Protein AF-A0A961Q3A3-F1 (afdb_monomer_lite)

Structure (mmCIF, N/CA/C/O backbone):
data_AF-A0A961Q3A3-F1
#
_entry.id   AF-A0A961Q3A3-F1
#
loop_
_atom_site.group_PDB
_atom_site.id
_atom_site.type_symbol
_atom_site.label_atom_id
_atom_site.label_alt_id
_atom_site.label_comp_id
_atom_site.label_asym_id
_atom_site.label_entity_id
_atom_site.label_seq_id
_atom_site.pdbx_PDB_ins_code
_atom_site.Cartn_x
_atom_site.Cartn_y
_atom_site.Cartn_z
_atom_site.occupancy
_atom_site.B_iso_or_equiv
_atom_site.auth_seq_id
_atom_site.auth_comp_id
_atom_site.auth_asym_id
_atom_site.auth_atom_id
_atom_site.pdbx_PDB_model_num
ATOM 1 N N . MET A 1 1 ? -2.860 13.233 14.595 1.00 49.97 1 MET A N 1
ATOM 2 C CA . MET A 1 1 ? -4.069 12.895 13.816 1.00 49.97 1 MET A CA 1
ATOM 3 C C . MET A 1 1 ? -3.640 11.907 12.763 1.00 49.97 1 MET A C 1
ATOM 5 O O . MET A 1 1 ? -2.684 12.200 12.060 1.00 49.97 1 MET A O 1
ATOM 9 N N . SER A 1 2 ? -4.259 10.738 12.742 1.00 69.81 2 SER A N 1
ATOM 10 C CA . SER A 1 2 ? -3.847 9.625 11.899 1.00 69.81 2 SER A CA 1
ATOM 11 C C . SER A 1 2 ? -4.692 9.611 10.619 1.00 69.81 2 SER A C 1
ATOM 13 O O . SER A 1 2 ? -5.907 9.788 10.704 1.00 69.81 2 SER A O 1
ATOM 15 N N . GLY A 1 3 ? -4.050 9.507 9.453 1.00 86.75 3 GLY A N 1
ATOM 16 C CA . GLY A 1 3 ? -4.721 9.504 8.143 1.00 86.75 3 GLY A CA 1
ATOM 17 C C . GLY A 1 3 ? -5.464 8.189 7.860 1.00 86.75 3 GLY A C 1
ATOM 18 O O . GLY A 1 3 ? -5.433 7.287 8.695 1.00 86.75 3 GLY A O 1
ATOM 19 N N . PRO A 1 4 ? -6.134 8.038 6.705 1.00 95.06 4 PRO A N 1
ATOM 20 C CA . PRO A 1 4 ? -6.725 6.756 6.325 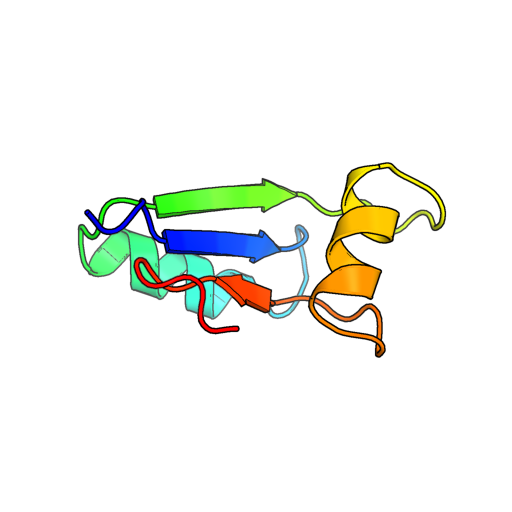1.00 95.06 4 PRO A CA 1
ATOM 21 C C . PRO A 1 4 ? -5.635 5.718 6.021 1.00 95.06 4 PRO A C 1
ATOM 23 O O . PRO A 1 4 ? -4.499 6.074 5.700 1.00 95.06 4 PRO A O 1
ATOM 26 N N . TYR A 1 5 ? -5.989 4.432 6.055 1.00 98.25 5 TYR A N 1
ATOM 27 C CA . TYR A 1 5 ? -5.108 3.377 5.546 1.00 98.25 5 TYR A CA 1
ATOM 28 C C . TYR A 1 5 ? -4.886 3.573 4.040 1.00 98.25 5 TYR A C 1
ATOM 30 O O . TYR A 1 5 ? -5.833 3.868 3.306 1.00 98.25 5 TYR A O 1
ATOM 38 N N . VAL A 1 6 ? -3.663 3.380 3.547 1.00 98.12 6 VAL A N 1
ATOM 39 C CA . VAL A 1 6 ? -3.371 3.489 2.107 1.00 98.12 6 VAL A CA 1
ATOM 40 C C . VAL A 1 6 ? -2.721 2.211 1.609 1.00 98.12 6 VAL A C 1
ATOM 42 O O . VAL A 1 6 ? -1.600 1.894 1.991 1.00 98.12 6 VAL A O 1
ATOM 45 N N . LEU A 1 7 ? -3.412 1.488 0.734 1.00 98.38 7 LEU A N 1
ATOM 46 C CA . LEU A 1 7 ? -2.918 0.255 0.137 1.00 98.38 7 LEU A CA 1
ATOM 47 C C . LEU A 1 7 ? -2.432 0.510 -1.289 1.00 98.38 7 LEU A C 1
ATOM 49 O O . LEU A 1 7 ? -3.222 0.849 -2.164 1.00 98.38 7 LEU A O 1
ATOM 53 N N . TYR A 1 8 ? -1.148 0.286 -1.540 1.00 98.25 8 TYR A N 1
ATOM 54 C CA . TYR A 1 8 ? -0.592 0.187 -2.885 1.00 98.25 8 TYR A CA 1
ATOM 55 C C . TYR A 1 8 ? -0.810 -1.231 -3.395 1.00 98.25 8 TYR A C 1
ATOM 57 O O . TYR A 1 8 ? -0.289 -2.192 -2.823 1.00 98.25 8 TYR A O 1
ATOM 65 N N . GLY A 1 9 ? -1.588 -1.358 -4.463 1.00 97.50 9 GLY A N 1
ATOM 66 C CA . GLY A 1 9 ? -1.999 -2.631 -5.040 1.00 97.50 9 GLY A CA 1
ATOM 67 C C . GLY A 1 9 ? -1.820 -2.668 -6.549 1.00 97.50 9 GLY A C 1
ATOM 68 O O . GLY A 1 9 ? -1.355 -1.712 -7.174 1.00 97.50 9 GLY A O 1
ATOM 69 N N . ARG A 1 10 ? -2.167 -3.806 -7.146 1.00 96.06 10 ARG A N 1
ATOM 70 C CA . ARG A 1 10 ? -2.258 -3.939 -8.601 1.00 96.06 10 ARG A CA 1
ATOM 71 C C . ARG A 1 10 ? -3.297 -5.001 -8.951 1.00 96.06 10 ARG A C 1
ATOM 73 O O . ARG A 1 10 ? -3.205 -6.112 -8.414 1.00 96.06 10 ARG A O 1
ATOM 80 N N . PRO A 1 11 ? -4.203 -4.734 -9.907 1.00 92.06 11 PRO A N 1
ATOM 81 C CA . PRO A 1 11 ? -5.141 -5.736 -10.391 1.00 92.06 11 PRO A CA 1
ATOM 82 C C . PRO A 1 11 ? -4.446 -7.045 -10.792 1.00 92.06 11 PRO A C 1
ATOM 84 O O . PRO A 1 11 ? -3.412 -7.041 -11.463 1.00 92.06 11 PRO A O 1
ATOM 87 N N . GLY A 1 12 ? -5.015 -8.173 -10.366 1.00 90.62 12 GLY A N 1
ATOM 88 C CA . GLY A 1 12 ? -4.484 -9.507 -10.663 1.00 90.62 12 GLY A CA 1
ATOM 89 C C . GLY A 1 12 ? -3.229 -9.899 -9.874 1.00 90.62 12 GLY A C 1
ATOM 90 O O . GLY A 1 12 ? -2.541 -10.839 -10.268 1.00 90.62 12 GLY A O 1
ATOM 91 N N . THR A 1 13 ? -2.908 -9.199 -8.781 1.00 91.81 13 THR A N 1
ATOM 92 C CA . THR A 1 13 ? -1.774 -9.528 -7.902 1.00 91.81 13 THR A CA 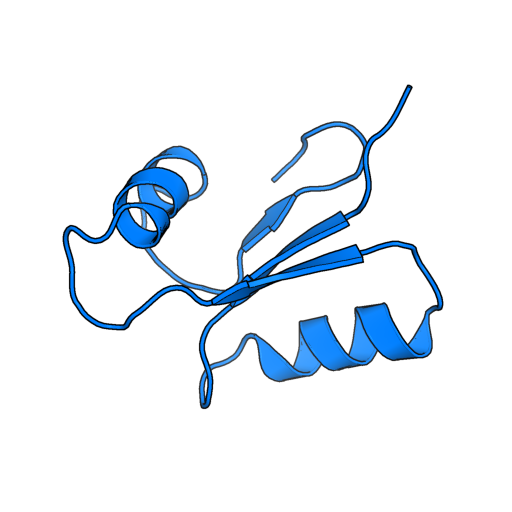1
ATOM 93 C C . THR A 1 13 ? -2.214 -9.912 -6.488 1.00 91.81 13 THR A C 1
ATOM 95 O O . THR A 1 13 ? -3.401 -9.938 -6.168 1.00 91.81 13 THR A O 1
ATOM 98 N N . GLY A 1 14 ? -1.239 -10.206 -5.622 1.00 91.38 14 GLY A N 1
ATOM 99 C CA . GLY A 1 14 ? -1.457 -10.565 -4.221 1.00 91.38 14 GLY A CA 1
ATOM 100 C C . GLY A 1 14 ? -2.015 -9.448 -3.328 1.00 91.38 14 GLY A C 1
ATOM 101 O O . GLY A 1 14 ? -2.094 -9.660 -2.123 1.00 91.38 14 GLY A O 1
ATOM 102 N N . SER A 1 15 ? -2.398 -8.282 -3.865 1.00 95.94 15 SER A N 1
ATOM 103 C CA . SER A 1 15 ? -3.073 -7.227 -3.091 1.00 95.94 15 SER A CA 1
ATOM 104 C C . SER A 1 15 ? -4.533 -7.551 -2.764 1.00 95.94 15 SER A C 1
ATOM 106 O O . SER A 1 15 ? -5.031 -7.104 -1.731 1.00 95.94 15 SER A O 1
ATOM 108 N N . ALA A 1 16 ? -5.193 -8.392 -3.569 1.00 96.12 16 ALA A N 1
ATOM 109 C CA . ALA A 1 16 ? -6.627 -8.670 -3.447 1.00 96.12 16 ALA A CA 1
ATOM 110 C C . ALA A 1 16 ? -7.090 -9.138 -2.045 1.00 96.12 16 ALA A C 1
ATOM 112 O O . ALA A 1 16 ? -8.121 -8.651 -1.577 1.00 96.12 16 ALA A O 1
ATOM 113 N N . PRO A 1 17 ? -6.367 -10.018 -1.315 1.00 97.19 17 PRO A N 1
ATOM 114 C CA . PRO A 1 17 ? -6.760 -10.389 0.046 1.00 97.19 17 PRO A CA 1
ATOM 115 C C . PRO A 1 17 ? -6.736 -9.212 1.033 1.00 97.19 17 PRO A C 1
ATOM 117 O O . PRO A 1 17 ? -7.576 -9.149 1.928 1.00 97.19 17 PRO A O 1
ATOM 120 N N . VAL A 1 18 ? -5.800 -8.269 0.869 1.00 97.69 18 VAL A N 1
ATOM 121 C CA . VAL A 1 18 ? -5.680 -7.083 1.735 1.00 97.69 18 VAL A CA 1
ATOM 122 C C . VAL A 1 18 ? -6.784 -6.074 1.416 1.00 97.69 18 VAL A C 1
ATOM 124 O O . VAL A 1 18 ? -7.397 -5.535 2.335 1.00 97.69 18 VAL A O 1
ATOM 127 N N . GLU A 1 19 ? -7.097 -5.875 0.132 1.00 97.62 19 GLU A N 1
ATOM 128 C CA . GLU A 1 19 ? -8.234 -5.056 -0.320 1.00 97.62 19 GLU A CA 1
ATOM 129 C C . GLU A 1 19 ? -9.553 -5.569 0.276 1.00 97.62 19 GLU A C 1
ATOM 131 O O . GLU A 1 19 ? -10.321 -4.803 0.859 1.00 97.62 19 GLU A O 1
ATOM 136 N N . ALA A 1 20 ? -9.782 -6.886 0.210 1.00 97.38 20 ALA A N 1
ATOM 137 C CA . ALA A 1 20 ? -10.965 -7.513 0.789 1.00 97.38 20 ALA A CA 1
ATOM 138 C C . ALA A 1 20 ? -11.025 -7.332 2.313 1.00 97.38 20 ALA A C 1
ATOM 140 O O . ALA A 1 20 ? -12.087 -7.018 2.849 1.00 97.38 20 ALA A O 1
ATOM 141 N N . ALA A 1 21 ? -9.902 -7.505 3.018 1.00 98.12 21 ALA A N 1
ATOM 142 C CA . ALA A 1 21 ? -9.841 -7.317 4.466 1.00 98.12 21 ALA A CA 1
ATOM 143 C C . ALA A 1 21 ? -10.177 -5.875 4.877 1.00 98.12 21 ALA A C 1
ATOM 145 O O . ALA A 1 21 ? -10.994 -5.675 5.777 1.00 98.12 21 ALA A O 1
ATOM 146 N N . LEU A 1 22 ? -9.611 -4.876 4.190 1.00 97.81 22 LEU A N 1
ATOM 147 C CA . LEU A 1 22 ? -9.918 -3.464 4.431 1.00 97.81 22 LEU A CA 1
ATOM 148 C C . LEU A 1 22 ? -11.398 -3.168 4.180 1.00 97.81 22 LEU A C 1
ATOM 150 O O . LEU A 1 22 ? -12.054 -2.574 5.037 1.00 97.81 22 LEU A O 1
ATOM 154 N N . PHE A 1 23 ? -11.953 -3.658 3.072 1.00 97.69 23 PHE A N 1
ATOM 155 C CA . PHE A 1 23 ? -13.369 -3.483 2.759 1.00 97.69 23 PHE A CA 1
ATOM 156 C C . PHE A 1 23 ? -14.284 -4.115 3.819 1.00 97.69 23 PHE A C 1
ATOM 158 O O . PHE A 1 23 ? -15.177 -3.450 4.339 1.00 97.69 23 PHE A O 1
ATOM 165 N N . MET A 1 24 ? -14.034 -5.373 4.195 1.00 98.44 24 MET A N 1
ATOM 166 C CA . MET A 1 24 ? -14.826 -6.083 5.209 1.00 98.44 24 MET A CA 1
ATOM 167 C C . MET A 1 24 ? -14.708 -5.461 6.604 1.00 98.44 24 MET A C 1
ATOM 169 O O . MET A 1 24 ? -15.647 -5.548 7.391 1.00 98.44 24 MET A O 1
ATOM 173 N N . SER A 1 25 ? -13.570 -4.840 6.921 1.00 97.81 25 SER A N 1
ATOM 174 C CA . SER A 1 25 ? -13.346 -4.200 8.221 1.00 97.81 25 SER A CA 1
ATOM 175 C C . SER A 1 25 ? -14.126 -2.894 8.410 1.00 97.81 25 SER A C 1
ATOM 177 O O . SER A 1 25 ? -14.291 -2.448 9.544 1.00 97.81 25 SER A O 1
ATOM 179 N N . GLY A 1 26 ? -14.571 -2.256 7.321 1.00 96.56 26 GLY A N 1
ATOM 180 C CA . GLY A 1 26 ? -15.191 -0.929 7.362 1.00 96.56 26 GLY A CA 1
ATOM 181 C C . GLY A 1 26 ? -14.238 0.208 7.758 1.00 96.56 26 GLY A C 1
ATOM 182 O O . GLY A 1 26 ? -14.698 1.323 7.996 1.00 96.56 26 GLY A O 1
ATOM 183 N N . LEU A 1 27 ? -12.927 -0.051 7.843 1.00 96.06 27 LEU A N 1
ATOM 184 C CA . LEU A 1 27 ? -11.920 0.977 8.102 1.00 96.06 27 LEU A CA 1
ATOM 185 C C . LEU A 1 27 ? -11.852 1.958 6.930 1.00 96.06 27 LEU A C 1
ATOM 187 O O . LEU A 1 27 ? -11.952 1.559 5.772 1.00 96.06 27 LEU A O 1
ATOM 191 N N . GLU A 1 28 ? -11.636 3.240 7.214 1.00 96.62 28 GLU A N 1
ATOM 192 C CA . GLU A 1 28 ? -11.422 4.237 6.166 1.00 96.62 28 GLU A CA 1
ATOM 193 C C . GLU A 1 28 ? -10.093 3.965 5.449 1.00 96.62 28 GLU A C 1
ATOM 195 O O . GLU A 1 28 ? -9.026 3.939 6.072 1.00 96.62 28 GLU A O 1
ATOM 200 N N . HIS A 1 29 ? -10.152 3.739 4.137 1.00 97.81 29 HIS A N 1
ATOM 201 C CA . HIS A 1 29 ? -8.979 3.379 3.351 1.00 97.81 29 HIS A CA 1
ATOM 202 C C . HIS A 1 29 ? -9.033 3.909 1.918 1.00 97.81 29 HIS A C 1
ATOM 204 O O . HIS A 1 29 ? -10.100 4.172 1.360 1.00 97.81 29 HIS A O 1
ATOM 210 N N . ARG A 1 30 ? -7.852 4.017 1.305 1.00 97.56 30 ARG A N 1
ATOM 211 C CA . ARG A 1 30 ? -7.657 4.294 -0.121 1.00 97.56 30 ARG A CA 1
ATOM 212 C C . ARG A 1 30 ? -6.823 3.188 -0.754 1.00 97.56 30 ARG A C 1
ATOM 214 O O . ARG A 1 30 ? -5.812 2.781 -0.188 1.00 97.56 30 ARG A O 1
ATOM 221 N N . ILE A 1 31 ? -7.196 2.773 -1.960 1.00 97.31 31 ILE A N 1
ATOM 222 C CA . ILE A 1 31 ? -6.384 1.884 -2.797 1.00 97.31 31 ILE A CA 1
ATOM 223 C C . ILE A 1 31 ? -5.690 2.727 -3.873 1.00 97.31 31 ILE A C 1
ATOM 225 O O . ILE A 1 31 ? -6.308 3.595 -4.493 1.00 97.31 31 ILE A O 1
ATOM 229 N N . VAL A 1 32 ? -4.393 2.502 -4.060 1.00 97.56 32 VAL A N 1
ATOM 230 C CA . VAL A 1 32 ? -3.562 3.113 -5.099 1.00 97.56 32 VAL A CA 1
ATOM 231 C C . VAL A 1 32 ? -3.146 2.029 -6.075 1.00 97.56 32 VAL A C 1
ATOM 233 O O . VAL A 1 32 ? -2.346 1.156 -5.737 1.00 97.56 32 VAL A O 1
ATOM 236 N N . ASP A 1 33 ? -3.655 2.115 -7.299 1.00 96.75 33 ASP A N 1
ATOM 237 C CA . ASP A 1 33 ? -3.231 1.224 -8.371 1.00 96.75 33 ASP A CA 1
ATOM 238 C C . ASP A 1 33 ? -1.818 1.584 -8.830 1.00 96.75 33 ASP A C 1
ATOM 240 O O . ASP A 1 33 ? -1.560 2.683 -9.333 1.00 96.75 33 ASP A O 1
ATOM 244 N N . VAL A 1 34 ? -0.895 0.637 -8.674 1.00 96.88 34 VAL A N 1
ATOM 245 C CA . VAL A 1 34 ? 0.474 0.737 -9.173 1.00 96.88 34 VAL A CA 1
ATOM 246 C C . VAL A 1 34 ? 0.570 -0.005 -10.507 1.00 96.88 34 VAL A C 1
ATOM 248 O O . VAL A 1 34 ? 0.506 -1.242 -10.525 1.00 96.88 34 VAL A O 1
ATOM 251 N N . PRO A 1 35 ? 0.785 0.703 -11.633 1.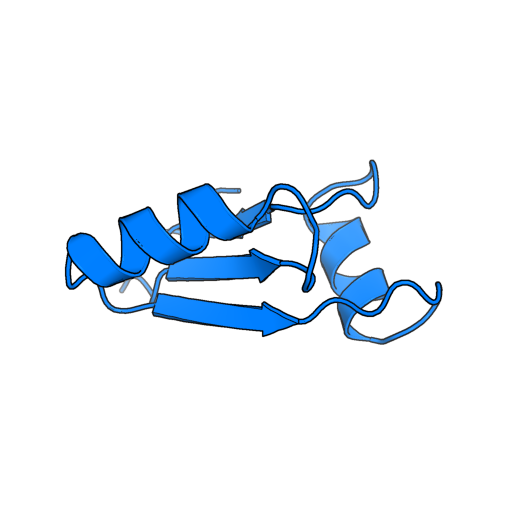00 93.50 35 PRO A N 1
ATOM 252 C CA . PRO A 1 35 ? 0.971 0.076 -12.939 1.00 93.50 35 PRO A CA 1
ATOM 253 C C . PRO A 1 35 ? 2.131 -0.928 -12.940 1.00 93.50 35 PRO A C 1
ATOM 255 O O . PRO A 1 35 ? 3.037 -0.853 -12.102 1.00 93.50 35 PRO A O 1
ATOM 258 N N . LYS A 1 36 ? 2.114 -1.894 -13.866 1.00 89.06 36 LYS A N 1
ATOM 259 C CA . LYS A 1 36 ? 3.217 -2.864 -14.026 1.00 89.06 36 LYS A CA 1
ATOM 260 C C . LYS A 1 36 ? 4.460 -2.212 -14.618 1.00 89.06 36 LYS A C 1
ATOM 262 O O . LYS A 1 36 ? 5.577 -2.649 -14.348 1.00 89.06 36 LYS A O 1
ATOM 267 N N . GLU A 1 37 ? 4.241 -1.173 -15.401 1.00 88.31 37 GLU A N 1
ATOM 268 C CA . GLU A 1 37 ? 5.241 -0.356 -16.053 1.00 88.31 37 GLU A CA 1
ATOM 269 C C . GLU A 1 37 ? 6.075 0.387 -15.006 1.00 88.31 37 GLU A C 1
ATOM 271 O O . GLU A 1 37 ? 5.560 1.082 -14.121 1.00 88.31 37 GLU A O 1
ATOM 276 N N . THR A 1 38 ? 7.392 0.251 -15.123 1.00 88.44 38 THR A N 1
ATOM 277 C CA . THR A 1 38 ? 8.334 0.962 -14.265 1.00 88.44 38 THR A CA 1
ATOM 278 C C . THR A 1 38 ? 8.364 2.451 -14.626 1.00 88.44 38 THR A C 1
ATOM 280 O O . THR A 1 38 ? 8.111 2.852 -15.760 1.00 88.44 38 THR A O 1
ATOM 283 N N . GLY A 1 39 ? 8.664 3.301 -13.640 1.00 89.00 39 GLY A N 1
ATOM 284 C CA . GLY A 1 39 ? 8.847 4.746 -13.851 1.00 89.00 39 GLY A CA 1
ATOM 285 C C . GLY A 1 39 ? 7.580 5.606 -13.753 1.00 89.00 39 GLY A C 1
ATOM 286 O O . GLY A 1 39 ? 7.690 6.836 -13.726 1.00 89.00 39 GLY A O 1
ATOM 287 N N . SER A 1 40 ? 6.395 5.001 -13.607 1.00 93.06 40 SER A N 1
ATOM 288 C CA . SER A 1 40 ? 5.180 5.738 -13.226 1.00 93.06 40 SER A CA 1
ATOM 289 C C . SER A 1 40 ? 5.375 6.485 -11.896 1.00 93.06 40 SER A C 1
ATOM 291 O O . SER A 1 40 ? 6.273 6.170 -11.108 1.00 93.06 40 SER A O 1
ATOM 293 N N . ALA A 1 41 ? 4.568 7.519 -11.642 1.00 95.31 41 ALA A N 1
ATOM 294 C CA . ALA A 1 41 ? 4.644 8.263 -10.382 1.00 95.31 41 ALA A CA 1
ATOM 295 C C . ALA A 1 41 ? 4.398 7.336 -9.178 1.00 95.31 41 ALA A C 1
ATOM 297 O O . ALA A 1 41 ? 5.182 7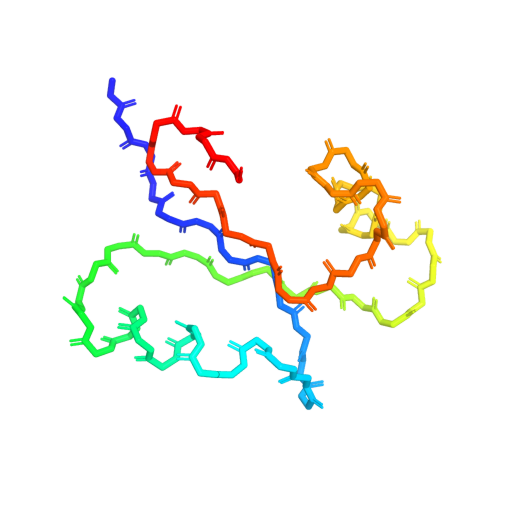.339 -8.236 1.00 95.31 41 ALA A O 1
ATOM 298 N N . GLN A 1 42 ? 3.399 6.459 -9.288 1.00 95.62 42 GLN A N 1
ATOM 299 C CA . GLN A 1 42 ? 3.033 5.467 -8.279 1.00 95.62 42 GLN A CA 1
ATOM 300 C C . GLN A 1 42 ? 4.139 4.429 -8.072 1.00 95.62 42 GLN A C 1
ATOM 302 O O . GLN A 1 42 ? 4.422 4.054 -6.943 1.00 95.62 42 GLN A O 1
ATOM 307 N N . HIS A 1 43 ? 4.807 3.981 -9.142 1.00 94.69 43 HIS A N 1
ATOM 308 C CA . HIS A 1 43 ? 5.950 3.073 -9.015 1.00 94.69 43 HIS A CA 1
ATOM 309 C C . HIS A 1 43 ? 7.142 3.749 -8.322 1.00 94.69 43 HIS A C 1
ATOM 311 O O . HIS A 1 43 ? 7.835 3.120 -7.529 1.00 94.69 43 HIS A O 1
ATOM 317 N N . ARG A 1 44 ? 7.399 5.034 -8.602 1.00 96.19 44 ARG A N 1
ATOM 318 C CA . ARG A 1 44 ? 8.458 5.796 -7.919 1.00 96.19 44 ARG A CA 1
ATOM 319 C C . ARG A 1 44 ? 8.143 6.008 -6.441 1.00 96.19 44 ARG A C 1
ATOM 321 O O . ARG A 1 44 ? 9.034 5.843 -5.620 1.00 96.19 44 ARG A O 1
ATOM 328 N N . GLU A 1 45 ? 6.895 6.315 -6.114 1.00 96.19 45 GLU A N 1
ATOM 329 C CA . GLU A 1 45 ? 6.419 6.414 -4.733 1.00 96.19 45 GLU A CA 1
ATOM 330 C C . GLU A 1 45 ? 6.524 5.064 -4.011 1.00 96.19 45 GLU A C 1
ATOM 332 O O . GLU A 1 45 ? 7.104 4.998 -2.930 1.00 96.19 45 GLU A O 1
ATOM 337 N N . LEU A 1 46 ? 6.103 3.968 -4.653 1.00 97.06 46 LEU A N 1
ATOM 338 C CA . LEU A 1 46 ? 6.240 2.612 -4.118 1.00 97.06 46 LEU A CA 1
ATOM 339 C C . LEU A 1 46 ? 7.688 2.291 -3.729 1.00 97.06 46 LEU A C 1
ATOM 341 O O . LEU A 1 46 ? 7.913 1.732 -2.663 1.00 97.06 46 LEU A O 1
ATOM 345 N N . LEU A 1 47 ? 8.670 2.675 -4.548 1.00 96.69 47 LEU A N 1
ATOM 346 C CA . LEU A 1 47 ? 10.088 2.441 -4.248 1.00 96.69 47 LEU A CA 1
ATOM 347 C C . LEU A 1 47 ? 10.589 3.198 -3.010 1.00 96.69 47 LEU A C 1
ATOM 349 O O . LEU A 1 47 ? 11.555 2.756 -2.392 1.00 96.69 47 LEU A O 1
ATOM 353 N N . THR A 1 48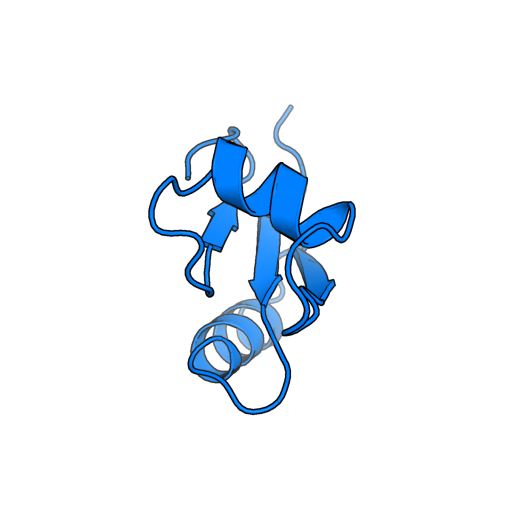 ? 9.951 4.312 -2.633 1.00 96.69 48 THR A N 1
ATOM 354 C CA . THR A 1 48 ? 10.274 5.015 -1.378 1.00 96.69 48 THR A CA 1
ATOM 355 C C . THR A 1 48 ? 9.716 4.312 -0.143 1.00 96.69 48 THR A C 1
ATOM 357 O O . THR A 1 48 ? 10.271 4.467 0.940 1.00 96.69 48 THR A O 1
ATOM 360 N N . LEU A 1 49 ? 8.651 3.521 -0.311 1.00 97.00 49 LEU A N 1
ATOM 361 C CA . LEU A 1 49 ? 7.977 2.786 0.762 1.00 97.00 49 LEU A CA 1
ATOM 362 C C . LEU A 1 49 ? 8.546 1.369 0.917 1.00 97.00 49 LEU A C 1
ATOM 364 O O . LEU A 1 49 ? 8.774 0.894 2.023 1.00 97.00 49 LEU A O 1
ATOM 368 N N . ASN A 1 50 ? 8.798 0.700 -0.206 1.00 96.25 50 ASN A N 1
ATOM 369 C CA . ASN A 1 50 ? 9.348 -0.643 -0.286 1.00 96.25 50 ASN A CA 1
ATOM 370 C C . ASN A 1 50 ? 10.426 -0.683 -1.383 1.00 96.25 50 ASN A C 1
ATOM 372 O O . ASN A 1 50 ? 10.085 -0.771 -2.568 1.00 96.25 50 ASN A O 1
ATOM 376 N N . PRO A 1 51 ? 11.724 -0.691 -1.024 1.00 95.62 51 PRO A N 1
ATOM 377 C CA . PRO A 1 51 ? 12.819 -0.756 -1.992 1.00 95.62 51 PRO A CA 1
ATOM 378 C C . PRO A 1 51 ? 12.790 -1.987 -2.911 1.00 95.62 51 PRO A C 1
ATOM 380 O O . PRO A 1 51 ? 13.420 -1.967 -3.967 1.00 95.62 51 PRO A O 1
ATOM 383 N N . MET A 1 52 ? 12.051 -3.050 -2.558 1.00 95.50 52 MET A N 1
ATOM 384 C CA . MET A 1 52 ? 11.845 -4.203 -3.444 1.00 95.50 52 MET A CA 1
ATOM 385 C C . MET A 1 52 ? 10.923 -3.884 -4.632 1.00 95.50 52 MET A C 1
ATOM 387 O O . MET A 1 52 ? 10.874 -4.659 -5.586 1.00 95.50 52 MET A O 1
ATOM 391 N N . GLY A 1 53 ? 10.169 -2.780 -4.584 1.00 94.00 53 GLY A N 1
ATOM 392 C CA . GLY A 1 53 ? 9.232 -2.379 -5.637 1.00 94.00 53 GLY A CA 1
ATOM 393 C C . GLY A 1 53 ? 8.057 -3.345 -5.811 1.00 94.00 53 GLY A C 1
ATOM 394 O O . GLY A 1 53 ? 7.479 -3.433 -6.895 1.00 94.00 53 GLY A O 1
ATOM 395 N N . GLN A 1 54 ? 7.724 -4.105 -4.766 1.00 94.81 54 GLN A N 1
ATOM 396 C CA . GLN A 1 54 ? 6.664 -5.109 -4.792 1.00 94.81 54 GLN A CA 1
ATOM 397 C C . GLN A 1 54 ? 5.395 -4.572 -4.137 1.00 94.81 54 GLN A C 1
ATOM 399 O O . GLN A 1 54 ? 5.458 -3.903 -3.110 1.00 94.81 54 GLN A O 1
ATOM 404 N N . VAL A 1 55 ? 4.252 -4.907 -4.730 1.00 96.44 55 VAL A N 1
ATOM 405 C CA . VAL A 1 55 ? 2.927 -4.776 -4.113 1.00 96.44 55 VAL A CA 1
ATOM 406 C C . VAL A 1 55 ? 2.511 -6.128 -3.510 1.00 96.44 55 VAL A C 1
AT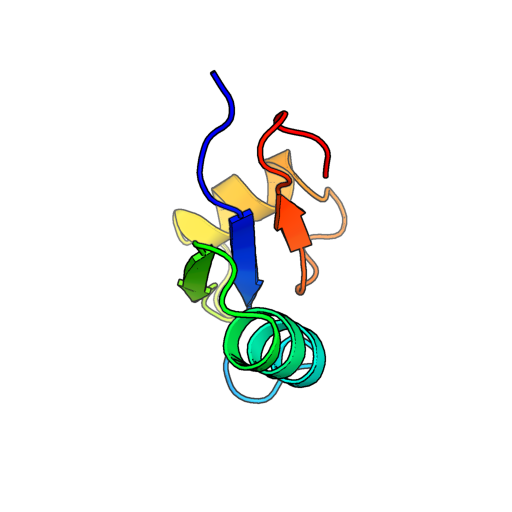OM 408 O O . VAL A 1 55 ? 2.922 -7.164 -4.047 1.00 96.44 55 VAL A O 1
ATOM 411 N N . PRO A 1 56 ? 1.671 -6.156 -2.459 1.00 97.88 56 PRO A N 1
ATOM 412 C CA . PRO A 1 56 ? 1.068 -5.003 -1.781 1.00 97.88 56 PRO A CA 1
ATOM 413 C C . PRO A 1 56 ? 2.011 -4.264 -0.817 1.00 97.88 56 PRO A C 1
ATOM 415 O O . PRO A 1 56 ? 2.940 -4.859 -0.280 1.00 97.88 56 PRO A O 1
ATOM 418 N N . VAL A 1 57 ? 1.725 -2.980 -0.565 1.00 98.06 57 VAL A N 1
ATOM 419 C CA . VAL A 1 57 ? 2.308 -2.175 0.530 1.00 98.06 57 VAL A CA 1
ATOM 420 C C . VAL A 1 57 ? 1.189 -1.406 1.225 1.00 98.06 57 VAL A C 1
ATOM 422 O O . VAL A 1 57 ? 0.413 -0.733 0.549 1.00 98.06 57 VAL A O 1
ATOM 425 N N . LEU A 1 58 ? 1.090 -1.504 2.552 1.00 98.12 58 LEU A N 1
ATOM 426 C CA . LEU A 1 58 ? 0.044 -0.856 3.343 1.00 98.12 58 LEU A CA 1
ATOM 427 C C . LEU A 1 58 ? 0.657 0.211 4.246 1.00 98.12 58 LEU A C 1
ATOM 429 O O . LEU A 1 58 ? 1.460 -0.110 5.109 1.00 98.12 58 LEU A O 1
ATOM 433 N N . ILE A 1 59 ? 0.227 1.458 4.082 1.00 98.00 59 ILE A N 1
ATOM 434 C CA . ILE A 1 59 ? 0.537 2.539 5.015 1.00 98.00 59 ILE A CA 1
ATOM 435 C C . ILE A 1 59 ? -0.558 2.579 6.082 1.00 98.00 59 ILE A C 1
ATOM 437 O O . ILE A 1 59 ? -1.748 2.681 5.756 1.00 98.00 59 ILE A O 1
ATOM 441 N N . LEU A 1 60 ? -0.156 2.503 7.348 1.00 97.19 60 LEU A N 1
ATOM 442 C CA . LEU A 1 60 ? -1.038 2.644 8.501 1.00 97.19 60 LEU A CA 1
ATOM 443 C C . LEU A 1 60 ? -1.392 4.119 8.758 1.00 97.19 60 LEU A C 1
ATOM 445 O O . LEU A 1 60 ? -0.681 5.022 8.314 1.00 97.19 60 LEU A O 1
ATOM 449 N N . PRO A 1 61 ? -2.449 4.396 9.540 1.00 97.00 61 PRO A N 1
ATOM 450 C CA . PRO A 1 61 ? -2.838 5.757 9.899 1.00 97.00 61 PRO A CA 1
ATOM 451 C C . PRO A 1 61 ? -1.727 6.603 10.550 1.00 97.00 61 PRO A C 1
ATOM 453 O O . PRO A 1 61 ? -1.760 7.832 10.465 1.00 97.00 61 PRO A O 1
ATOM 456 N N . ASP A 1 62 ? -0.757 5.967 11.212 1.00 95.69 62 ASP A N 1
ATOM 457 C CA . ASP A 1 62 ? 0.402 6.617 11.836 1.00 95.69 62 ASP A CA 1
ATOM 458 C C . ASP A 1 62 ? 1.615 6.779 10.897 1.00 95.69 62 ASP A C 1
ATOM 460 O O . ASP A 1 62 ? 2.627 7.351 11.300 1.00 95.69 62 ASP A O 1
ATOM 464 N N . GLY A 1 63 ? 1.502 6.329 9.645 1.00 94.81 63 GLY A N 1
ATOM 465 C CA . GLY A 1 63 ? 2.555 6.390 8.633 1.00 94.81 63 GLY A CA 1
ATOM 466 C C . GLY A 1 63 ? 3.482 5.174 8.594 1.00 94.81 63 GLY A C 1
ATOM 467 O O . GLY A 1 63 ? 4.379 5.147 7.753 1.00 94.81 63 GLY A O 1
ATOM 468 N N . THR A 1 64 ? 3.285 4.175 9.459 1.00 95.94 64 THR A N 1
ATOM 469 C CA . THR A 1 64 ? 4.053 2.920 9.421 1.00 95.94 64 THR A CA 1
ATOM 470 C C . THR A 1 64 ? 3.763 2.141 8.136 1.00 95.94 64 THR A C 1
ATOM 472 O O . THR A 1 64 ? 2.627 2.150 7.659 1.00 95.94 64 THR A O 1
ATOM 475 N N . VAL A 1 65 ? 4.783 1.464 7.600 1.00 94.94 65 VAL A N 1
ATOM 476 C CA . VAL A 1 65 ? 4.747 0.654 6.370 1.00 94.94 65 VAL A CA 1
ATOM 477 C C . VAL A 1 65 ? 5.242 -0.757 6.649 1.00 94.94 65 VAL A C 1
ATOM 479 O O . VAL A 1 65 ? 6.277 -0.868 7.344 1.00 94.94 65 VAL A O 1
#

Secondary structure (DSSP, 8-state):
----EEEEE-TTSTTHHHHHHHHHHT--EEEEE--SSTTSHHHHHHHHH-TT-PSPEEE-TTS--

Foldseek 3Di:
DFDFKEWEAAPPDPCVVVVVVCVVVVGGYYYDHDDPDDPPPSLVVCCVQPVVSDDTDMQTRVRHD

Sequence (65 aa):
MSGPYVLYGRPGTGSAPVEAALFMSGLEHRIVDVPKETGSAQHRELLTLNPMGQVPVLILPDGTV

pLDDT: mean 94.55, std 6.98, range [49.97, 98.44]

Radius of gyration: 11.54 Å; chains: 1; bounding box: 28×24×30 Å

=== Feature glossary ===
Legend for the data blocks above and below:

— What the protein is —

The amino-acid sequence is the protein's primary structure: the linear order of residues from the N-terminus to the C-terminus, written in one-letter code. Everything else here — the 3D coordinates, the secondary structure, the domain annotations — is ultimately a consequence of this string.

Functional annotations link the protein to curated databases. InterPro entries identify conserved domains and families by matching the sequence against member-database signatures (Pfam, PROSITE, CDD, …). Gene Ontology (GO) terms describe molecular function, biological process, and cellular component in a controlled vocabulary. CATH places the structure in a hierarchical fold classification (Class/Architecture/Topology/Homologous-superfamily). The organism is the source species.

— Where its atoms are —

Atomic coordinates in PDBx/mmCIF format — the same representation the Protein Data Bank distributes. Each line of the _atom_site loop places one backbone atom in Cartesian space (units: ångströms, origin: arbitrary).

The six renders are orthographic views along the three Cartesian axes in both directions. Representation (cartoon, sticks, or surface) and color scheme (sequence-rainbow or by-chain) vary across proteins so the training set covers all the common visualization conventions.

— Local backbone conformation —

Eight-state secondary structure (DSSP): H is the canonical α-helix, G the tighter 3₁₀-helix, I the wider π-helix; E/B are β-structure, T and S are turns and bends, and '-' is everything else. DSSP derives these from the pattern of main-chain N–H···O=C hydrogen bonds, not from the sequence.

Three-state secondary structure (P-SEA) collapses the eight DSSP classes into helix (a), strand (b), and coil (c). P-SEA assigns these from Cα geometry alone — distances and angles — without requiring backbone oxygens, so it works on any Cα trace.

φ (phi) and ψ (psi) are the two rotatable backbone dihedrals per residue: φ is the C(i-1)–N–Cα–C torsion, ψ is the N–Cα–C–N(i+1) torsion, both in degrees on (−180°, 180°]. α-helical residues cluster near (−60°, −45°); β-strand residues near (−120°, +130°). A Ramachandran plot is simply a scatter of (φ, ψ) for every residue.

— Global shape and packing —

The geometric summary reports three shape descriptors. Rg (radius of gyration) measures how spread out the Cα atoms are about their centre of mass; compact globular proteins have small Rg, elongated or unfolded ones large. Cα contacts (<8 Å, |i−j|>4) count long-range residue pairs in spatial proximity — high for tightly packed folds, near zero for rods or random coil. The bounding-box extents give the protein's footprint along x, y, z in Å.

SASA measures how much of the protein is reachable by solvent. It is computed by rolling a water-sized probe over the atomic surface and summing the exposed area (Å²). Per-residue SASA distinguishes core (buried, low SASA) from surface (exposed, high SASA) residues; total SASA is a whole-molecule size measure.

Plot images: a contact map (which residues are close in 3D, as an N×N binary image), a Ramachandran scatter (backbone torsion angles, revealing secondary-structure composition at a glance), and — for AlphaFold structures — a PAE heatmap (pairwise prediction confidence).

— Structural neighborhood —

A 3Di character summarizes, for each residue, the relative orientation of the Cα frame of its nearest spatial neighbor. Because it encodes fold topology rather than chemistry, 3Di alignments detect remote structural similarity that sequence alignment misses.

The Foldseek neighbor list gives the closest experimentally determined structures in the PDB, ranked by structural alignment. TM-score near 1 means near-identical fold; near 0.3 means only rough topology match. This is how one finds what a novel AlphaFold prediction most resembles in the solved-structure universe.

— Confidence and disorder —

For AlphaFold models, the B-factor field carries pLDDT — the model's own estimate of local accuracy on a 0–100 scale. Regions with pLDDT<50 should be treated as essentially unmodeled; they often correspond to intrinsically disordered segments.

Crystallographic B-factors measure how much each atom's electron density is smeared out, in Å². They rise in mobile loops and surface residues and fall in the buried interior. In AlphaFold models this column is repurposed to hold pLDDT instead.

Predicted Aligned Error (PAE) is an AlphaFold confidence matrix: entry (i, j) is the expected error in the position of residue j, in ångströms, when the prediction is superimposed on the true structure at residue i. Low PAE within a block of residues means that block is internally rigid and well-predicted; high PAE between two blocks means their relative placement is uncertain even if each block individually is confident.